Protein AF-A0A0Z8DJ60-F1 (afdb_monomer_lite)

Secondary structure (DSSP, 8-state):
-HHHHHHHHHHHHHHHHHHHHHHHHHHHHHHHHHHTT-HHHHHHHHHHHHHHHHHHHHHHHHHHHHHHHHHH---

Organism: Streptococcus suis (NCBI:txid1307)

Radius of gyration: 17.09 Å; chains: 1; bounding box: 36×15×50 Å

pLDDT: mean 93.23, std 5.99, range [62.88, 97.94]

Sequence (75 aa):
MESTQNLIRIIGILCRIGGGLWALLAYIDFSSAKKNNEGSRQDAAVWGMILGGALAVVGPSMAAALINDLNGITF

Foldseek 3Di:
DVVVLVVLQVQLVCLQVQLVVQLVVLVVQLVVCVVVVNVVSVVVSVVSNVRSVCSNPVSNVVSVVVSVVVVVDDD

Structure (mmCIF, N/CA/C/O backbone):
data_AF-A0A0Z8DJ60-F1
#
_entry.id   AF-A0A0Z8DJ60-F1
#
loop_
_atom_site.group_PDB
_atom_site.id
_atom_site.type_symbol
_atom_site.label_atom_id
_atom_site.label_alt_id
_atom_site.label_comp_id
_atom_site.label_asym_id
_atom_site.label_entity_id
_atom_site.label_seq_id
_atom_site.pdbx_PDB_ins_code
_atom_site.Cartn_x
_atom_site.Cartn_y
_atom_site.Cartn_z
_atom_site.occupancy
_atom_site.B_iso_or_equiv
_atom_site.auth_seq_id
_atom_site.auth_comp_id
_atom_site.auth_asym_id
_atom_site.auth_atom_id
_atom_site.pdbx_PDB_model_num
ATOM 1 N N . MET A 1 1 ? -10.402 3.020 24.846 1.00 78.19 1 MET A N 1
ATOM 2 C CA . MET A 1 1 ? -10.619 2.488 23.481 1.00 78.19 1 MET A CA 1
ATOM 3 C C . MET A 1 1 ? -10.482 3.544 22.393 1.00 78.19 1 MET A C 1
ATOM 5 O O . MET A 1 1 ? -9.749 3.307 21.445 1.00 78.19 1 MET A O 1
ATOM 9 N N . GLU A 1 2 ? -11.153 4.694 22.507 1.00 85.00 2 GLU A N 1
ATOM 10 C CA . GLU A 1 2 ? -11.255 5.676 21.412 1.00 85.00 2 GLU A CA 1
ATOM 11 C C . GLU A 1 2 ? -9.900 6.203 20.898 1.00 85.00 2 GLU A C 1
ATOM 13 O O . GLU A 1 2 ? -9.631 6.160 19.701 1.00 85.00 2 GLU A O 1
ATOM 18 N N . SER A 1 3 ? -8.995 6.607 21.798 1.00 88.69 3 SER A N 1
ATOM 19 C CA . SER A 1 3 ? -7.646 7.065 21.417 1.00 88.69 3 SER A CA 1
ATOM 20 C C . SER A 1 3 ? -6.852 5.995 20.645 1.00 88.69 3 SER A C 1
ATOM 22 O O . SER A 1 3 ? -6.240 6.280 19.616 1.00 88.69 3 SER A O 1
ATOM 24 N N . THR A 1 4 ? -6.936 4.732 21.077 1.00 87.81 4 THR A N 1
ATOM 25 C CA . THR A 1 4 ? -6.297 3.587 20.406 1.00 87.81 4 THR A CA 1
ATOM 26 C C . THR A 1 4 ? -6.855 3.370 18.999 1.00 87.81 4 THR A C 1
ATOM 28 O O . THR A 1 4 ? -6.093 3.175 18.054 1.00 87.81 4 THR A O 1
ATOM 31 N N 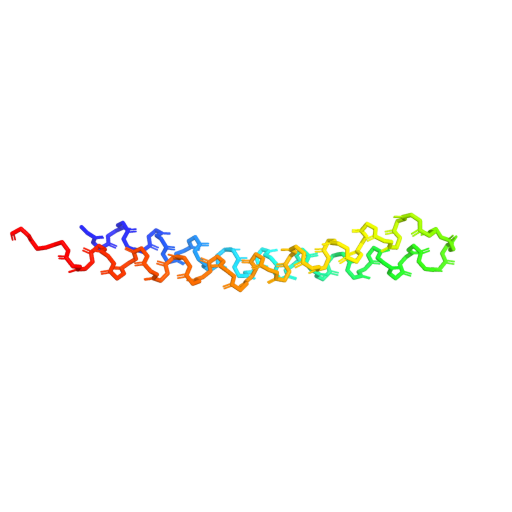. GLN A 1 5 ? -8.177 3.450 18.829 1.00 91.81 5 GLN A N 1
ATOM 32 C CA . GLN A 1 5 ? -8.811 3.319 17.515 1.00 91.81 5 GLN A CA 1
ATOM 33 C C . GLN A 1 5 ? -8.410 4.461 16.576 1.00 91.81 5 GLN A C 1
ATOM 35 O O . GLN A 1 5 ? -8.135 4.217 15.401 1.00 91.81 5 GLN A O 1
ATOM 40 N N . ASN A 1 6 ? -8.316 5.690 17.088 1.00 92.06 6 ASN A N 1
ATOM 41 C CA . ASN A 1 6 ? -7.874 6.845 16.308 1.00 92.06 6 ASN A CA 1
A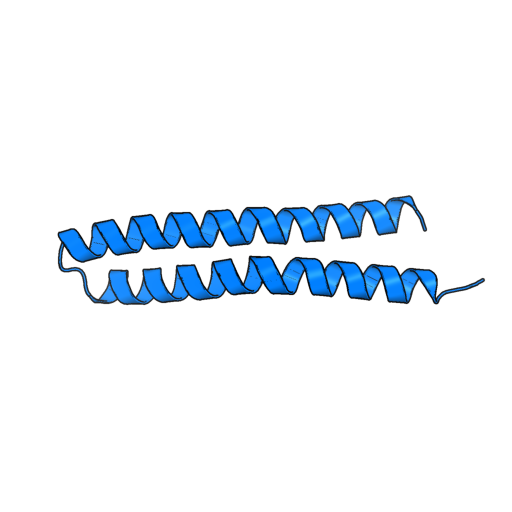TOM 42 C C . ASN A 1 6 ? -6.427 6.690 15.821 1.00 92.06 6 ASN A C 1
ATOM 44 O O . ASN A 1 6 ? -6.150 6.949 14.651 1.00 92.06 6 ASN A O 1
ATOM 48 N N . LEU A 1 7 ? -5.526 6.187 16.670 1.00 94.31 7 LEU A N 1
ATOM 49 C CA . LEU A 1 7 ? -4.155 5.848 16.273 1.00 94.31 7 LEU A CA 1
ATOM 50 C C . LEU A 1 7 ? -4.119 4.821 15.133 1.00 94.31 7 LEU A C 1
ATOM 52 O O . LEU A 1 7 ? -3.427 5.031 14.137 1.00 94.31 7 LEU A O 1
ATOM 56 N N . ILE A 1 8 ? -4.907 3.747 15.233 1.00 93.56 8 ILE A N 1
ATOM 57 C CA . ILE A 1 8 ? -4.971 2.710 14.191 1.00 93.56 8 ILE A CA 1
ATOM 58 C C . ILE A 1 8 ? -5.513 3.283 12.872 1.00 93.56 8 ILE A C 1
ATOM 60 O O . ILE A 1 8 ? -4.968 2.991 11.805 1.00 93.56 8 ILE A O 1
ATOM 64 N N . ARG A 1 9 ? -6.529 4.157 12.923 1.00 94.00 9 ARG A N 1
ATOM 65 C CA . ARG A 1 9 ? -7.035 4.858 11.726 1.00 94.00 9 ARG A CA 1
ATOM 66 C C . ARG A 1 9 ? -5.951 5.697 11.061 1.00 94.00 9 ARG A C 1
ATOM 68 O O . ARG A 1 9 ? -5.808 5.632 9.841 1.00 94.00 9 ARG A O 1
ATOM 75 N N . ILE A 1 10 ? -5.184 6.454 11.846 1.00 95.88 10 ILE A N 1
ATOM 76 C CA . ILE A 1 10 ? -4.086 7.281 11.330 1.00 95.88 10 ILE A CA 1
ATOM 77 C C . ILE A 1 10 ? -3.047 6.402 10.630 1.00 95.88 10 ILE A C 1
ATOM 79 O O . ILE A 1 10 ? -2.655 6.718 9.509 1.00 95.88 10 ILE A O 1
ATOM 83 N N . ILE A 1 11 ? -2.656 5.273 11.227 1.00 95.00 11 ILE A N 1
ATOM 84 C CA . ILE A 1 11 ? -1.708 4.332 10.609 1.00 95.00 11 ILE A CA 1
ATOM 85 C C . ILE A 1 11 ? -2.250 3.807 9.274 1.00 95.00 11 ILE A C 1
ATOM 87 O O . ILE A 1 11 ? -1.533 3.833 8.275 1.00 95.00 11 ILE A O 1
ATOM 91 N N . GLY A 1 12 ? -3.524 3.408 9.216 1.00 93.94 12 GLY A N 1
ATOM 92 C CA . GLY A 1 12 ? -4.157 2.977 7.965 1.00 93.94 12 GLY A CA 1
ATOM 93 C C . GLY A 1 12 ? -4.107 4.054 6.874 1.00 93.94 12 GLY A C 1
ATOM 94 O O . GLY A 1 12 ? -3.758 3.764 5.728 1.00 93.94 12 GLY A O 1
ATOM 95 N N . ILE A 1 13 ? -4.386 5.314 7.227 1.00 95.69 13 ILE A N 1
ATOM 96 C CA . ILE A 1 13 ? -4.294 6.457 6.303 1.00 95.69 13 ILE A CA 1
ATOM 97 C C . ILE A 1 13 ? -2.850 6.665 5.829 1.00 95.69 13 ILE A C 1
ATOM 99 O O . ILE A 1 13 ? -2.622 6.850 4.631 1.00 95.69 13 ILE A O 1
ATOM 103 N N . LEU A 1 14 ? -1.875 6.589 6.737 1.00 96.00 14 LEU A N 1
ATOM 104 C CA . LEU A 1 14 ? -0.458 6.720 6.403 1.00 96.00 14 LEU A CA 1
ATOM 105 C C . LEU A 1 14 ? 0.012 5.606 5.466 1.00 96.00 14 LEU A C 1
ATOM 107 O O . LEU A 1 14 ? 0.735 5.896 4.519 1.00 96.00 14 LEU A O 1
ATOM 111 N N . CYS A 1 15 ? -0.437 4.362 5.653 1.00 95.62 15 CYS A N 1
ATOM 112 C CA . CYS A 1 15 ? -0.143 3.279 4.713 1.00 95.62 15 CYS A CA 1
ATOM 113 C C . CYS A 1 15 ? -0.727 3.556 3.322 1.00 95.62 15 CYS A C 1
ATOM 115 O O . CYS A 1 15 ? -0.045 3.332 2.323 1.00 95.62 15 CYS A O 1
ATOM 117 N N . ARG A 1 16 ? -1.953 4.094 3.241 1.00 96.12 16 ARG A N 1
ATOM 118 C CA . ARG A 1 16 ? -2.581 4.458 1.960 1.00 96.12 16 ARG A CA 1
ATOM 119 C C . ARG A 1 16 ? -1.794 5.529 1.217 1.00 96.12 16 ARG A C 1
ATOM 121 O O . ARG A 1 16 ? -1.487 5.361 0.039 1.00 96.12 16 ARG A O 1
ATOM 128 N N . ILE A 1 17 ? -1.479 6.624 1.905 1.00 97.25 17 ILE A N 1
ATOM 129 C CA . ILE A 1 17 ? -0.761 7.760 1.317 1.00 97.25 17 ILE A CA 1
ATOM 130 C C . ILE A 1 17 ? 0.685 7.363 1.012 1.00 97.25 17 ILE A C 1
ATOM 132 O O . ILE A 1 17 ? 1.153 7.572 -0.103 1.00 97.25 17 ILE A O 1
ATOM 136 N N . GLY A 1 18 ? 1.374 6.748 1.972 1.00 95.69 18 GLY A N 1
ATOM 137 C CA . GLY A 1 18 ? 2.767 6.329 1.846 1.00 95.69 18 GLY A CA 1
ATOM 138 C C . GLY A 1 18 ? 2.971 5.288 0.749 1.00 95.69 18 GLY A C 1
ATOM 139 O O . GLY A 1 18 ? 3.855 5.456 -0.086 1.00 95.69 18 GLY A O 1
ATOM 140 N N . GLY A 1 19 ? 2.117 4.263 0.684 1.00 95.50 19 GLY A N 1
ATOM 141 C CA . GLY A 1 19 ? 2.152 3.269 -0.390 1.00 95.50 19 GLY A CA 1
ATOM 142 C C . GLY A 1 19 ? 1.872 3.884 -1.765 1.00 95.50 19 GLY A C 1
ATOM 143 O O . GLY A 1 19 ? 2.583 3.595 -2.726 1.00 95.50 19 GLY A O 1
ATOM 144 N N . GLY A 1 20 ? 0.900 4.801 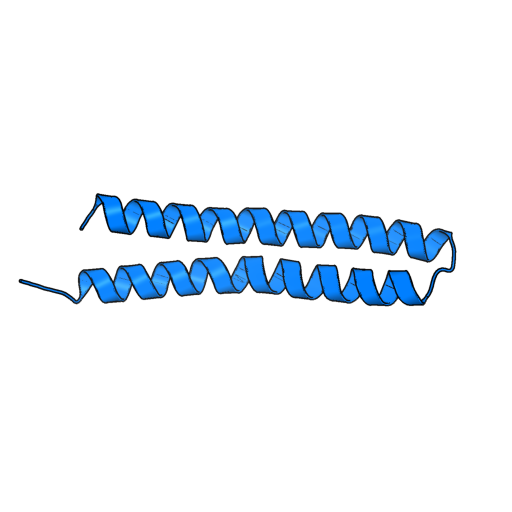-1.853 1.00 95.88 20 GLY A N 1
ATOM 145 C CA . GLY A 1 20 ? 0.599 5.523 -3.091 1.00 95.88 20 GLY A CA 1
ATOM 146 C C . GLY A 1 20 ? 1.760 6.402 -3.564 1.00 95.88 20 GLY A C 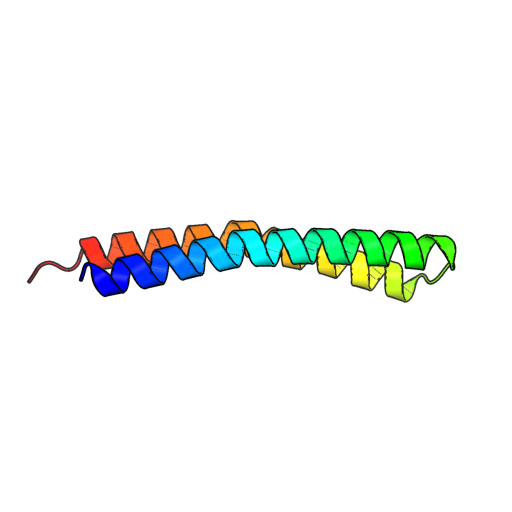1
ATOM 147 O O . GLY A 1 20 ? 2.139 6.349 -4.733 1.00 95.88 20 GLY A O 1
ATOM 148 N N . LEU A 1 21 ? 2.372 7.164 -2.652 1.00 97.25 21 LEU A N 1
ATOM 149 C CA . LEU A 1 21 ? 3.560 7.969 -2.947 1.00 97.25 21 LEU A CA 1
ATOM 150 C C . LEU A 1 21 ? 4.736 7.094 -3.385 1.00 97.25 21 LEU A C 1
ATOM 152 O O . LEU A 1 21 ? 5.403 7.429 -4.361 1.00 97.25 21 LEU A O 1
ATOM 156 N N . TRP A 1 22 ? 4.965 5.958 -2.723 1.00 96.69 22 TRP A N 1
ATOM 157 C CA . TRP A 1 22 ? 6.004 5.014 -3.132 1.00 96.69 22 TRP A CA 1
ATOM 158 C C . TRP A 1 22 ? 5.748 4.501 -4.551 1.00 96.69 22 TRP A C 1
ATOM 160 O O . TRP A 1 22 ? 6.639 4.582 -5.394 1.00 96.69 22 TRP A O 1
ATOM 170 N N . ALA A 1 23 ? 4.529 4.060 -4.865 1.00 96.69 23 ALA A N 1
ATOM 171 C CA . ALA A 1 23 ? 4.207 3.588 -6.209 1.00 96.69 23 ALA A CA 1
ATOM 172 C C . ALA A 1 23 ? 4.472 4.663 -7.283 1.00 96.69 23 ALA A C 1
ATOM 174 O O . ALA A 1 23 ? 5.026 4.360 -8.340 1.00 96.69 23 ALA A O 1
ATOM 175 N N . LEU A 1 24 ? 4.161 5.932 -6.996 1.00 95.94 24 LEU A N 1
ATOM 176 C CA . LEU A 1 24 ? 4.462 7.052 -7.894 1.00 95.94 24 LEU A CA 1
ATOM 177 C C . LEU A 1 24 ? 5.970 7.301 -8.047 1.00 95.94 24 LEU A C 1
ATOM 179 O O . LEU A 1 24 ? 6.446 7.499 -9.165 1.00 95.94 24 LEU A O 1
ATOM 183 N N . LEU A 1 25 ? 6.737 7.263 -6.955 1.00 97.06 25 LEU A N 1
ATOM 184 C CA . LEU A 1 25 ? 8.198 7.399 -7.005 1.00 97.06 25 LEU A CA 1
ATOM 185 C C . LEU A 1 25 ? 8.841 6.261 -7.807 1.00 97.06 25 LEU A C 1
ATOM 187 O O . LEU A 1 25 ? 9.741 6.504 -8.609 1.00 97.06 25 LEU A O 1
ATOM 191 N N . ALA A 1 26 ? 8.335 5.039 -7.654 1.00 96.06 26 ALA A N 1
ATOM 192 C CA . ALA A 1 26 ? 8.784 3.888 -8.422 1.00 96.06 26 ALA A CA 1
ATOM 193 C C . ALA A 1 26 ? 8.464 4.037 -9.921 1.00 96.06 26 ALA A C 1
ATOM 195 O O . ALA A 1 26 ? 9.291 3.700 -10.763 1.00 96.06 26 ALA A O 1
ATOM 196 N N . TYR A 1 27 ? 7.325 4.633 -10.286 1.00 96.31 27 TYR A N 1
ATOM 197 C CA . TYR A 1 27 ? 7.028 4.963 -11.685 1.00 96.31 27 TYR A CA 1
ATOM 198 C C . TYR A 1 27 ? 8.004 5.996 -12.280 1.00 96.31 27 TYR A C 1
ATOM 200 O O . TYR A 1 27 ? 8.421 5.877 -13.440 1.00 96.31 27 TYR A O 1
ATOM 208 N N . ILE A 1 28 ? 8.391 7.009 -11.497 1.00 96.75 28 ILE A N 1
ATOM 209 C CA . ILE A 1 28 ? 9.402 7.992 -11.915 1.00 96.75 28 ILE A CA 1
ATOM 210 C C . ILE A 1 28 ? 10.744 7.289 -12.151 1.00 96.75 28 ILE A C 1
ATOM 212 O O . ILE A 1 28 ? 11.388 7.529 -13.177 1.00 96.75 28 ILE A O 1
ATOM 216 N N . ASP A 1 29 ? 11.133 6.386 -11.250 1.00 95.62 29 ASP A N 1
ATOM 217 C CA . ASP A 1 29 ? 12.371 5.617 -11.373 1.00 95.62 29 ASP A CA 1
ATOM 218 C C . ASP A 1 29 ? 12.359 4.701 -12.603 1.00 95.62 29 ASP A C 1
ATOM 220 O O . ASP A 1 29 ? 13.301 4.721 -13.396 1.00 95.62 29 ASP A O 1
ATOM 224 N N . PHE A 1 30 ? 11.245 4.004 -12.850 1.00 96.75 30 PHE A N 1
ATOM 225 C CA . PHE A 1 30 ? 11.036 3.204 -14.058 1.00 96.75 30 PHE A CA 1
ATOM 226 C C . PHE A 1 30 ? 11.201 4.047 -15.327 1.00 96.75 30 PHE A C 1
ATOM 228 O O . PHE A 1 30 ? 11.898 3.658 -16.264 1.00 96.75 30 PHE A O 1
ATOM 235 N N . SER A 1 31 ? 10.581 5.229 -15.354 1.00 95.50 31 SER A N 1
ATOM 236 C CA . SER A 1 31 ? 10.635 6.136 -16.503 1.00 95.50 31 SER A CA 1
ATOM 237 C C . SER A 1 31 ? 12.055 6.640 -16.772 1.00 95.50 31 SER A C 1
ATOM 239 O O . SER A 1 31 ? 12.447 6.782 -17.931 1.00 95.50 31 SER A O 1
ATOM 241 N N . SER A 1 32 ? 12.831 6.896 -15.716 1.00 96.44 32 SER A N 1
ATOM 242 C CA . SER A 1 32 ? 14.245 7.272 -15.809 1.00 96.44 32 SER A CA 1
ATOM 243 C C . SER A 1 32 ? 15.109 6.103 -16.299 1.00 96.44 32 SER A C 1
ATOM 245 O O . SER A 1 32 ? 15.835 6.232 -17.285 1.00 96.44 32 SER A O 1
ATOM 247 N N . ALA A 1 33 ? 14.949 4.924 -15.693 1.00 95.25 33 ALA A N 1
ATOM 248 C CA . ALA A 1 33 ? 15.673 3.707 -16.051 1.00 95.25 33 ALA A CA 1
ATOM 249 C C . ALA A 1 33 ? 15.407 3.272 -17.501 1.00 95.25 33 ALA A C 1
ATOM 251 O O . ALA A 1 33 ? 16.324 2.853 -18.209 1.00 95.25 33 ALA A O 1
ATOM 252 N N . LYS A 1 34 ? 14.167 3.434 -17.979 1.00 94.88 34 LYS A N 1
ATOM 253 C CA . LYS A 1 34 ? 13.788 3.173 -19.372 1.00 94.88 34 LYS A CA 1
ATOM 254 C C . LYS A 1 34 ? 14.499 4.101 -20.351 1.00 94.88 34 LYS A C 1
ATOM 256 O O . LYS A 1 34 ? 14.949 3.639 -21.395 1.00 94.88 34 LYS A O 1
ATOM 261 N N . LYS A 1 35 ? 14.636 5.391 -20.020 1.00 95.19 35 LYS A N 1
ATOM 262 C CA . LYS A 1 35 ? 15.382 6.351 -20.855 1.00 95.19 35 LYS A CA 1
ATOM 263 C C . LYS A 1 35 ? 16.866 5.994 -20.959 1.00 95.19 35 LYS A C 1
ATOM 265 O O . LYS A 1 35 ? 17.450 6.192 -22.018 1.00 95.19 35 LYS A O 1
ATOM 270 N N . ASN A 1 36 ? 17.439 5.430 -19.899 1.00 94.75 36 ASN A N 1
ATOM 271 C CA . ASN A 1 36 ? 18.850 5.041 -19.843 1.00 94.75 36 ASN A CA 1
ATOM 272 C C . ASN A 1 36 ? 19.118 3.593 -20.293 1.00 94.75 36 ASN A C 1
ATOM 274 O O . ASN A 1 36 ? 20.262 3.150 -20.270 1.00 94.75 36 ASN A O 1
ATOM 278 N N . ASN A 1 37 ? 18.082 2.851 -20.699 1.00 94.25 37 ASN A N 1
ATOM 279 C CA . ASN A 1 37 ? 18.165 1.438 -21.076 1.00 94.25 37 ASN A CA 1
ATOM 280 C C . ASN A 1 37 ? 18.703 0.517 -19.950 1.00 94.25 37 ASN A C 1
ATOM 282 O O . ASN A 1 37 ? 19.328 -0.513 -20.202 1.00 94.25 37 ASN A O 1
ATOM 286 N N . GLU A 1 38 ? 18.437 0.879 -18.690 1.00 94.94 38 GLU A N 1
ATOM 287 C CA . GLU A 1 38 ? 18.844 0.140 -17.487 1.00 94.94 38 GLU A CA 1
ATOM 288 C C . GLU A 1 38 ? 17.789 -0.929 -17.139 1.00 94.94 38 GLU A C 1
ATOM 290 O O . GLU A 1 38 ? 16.849 -0.669 -16.387 1.00 94.94 38 GLU A O 1
ATOM 295 N N . GLY A 1 39 ? 17.913 -2.134 -17.705 1.00 92.94 39 GLY A N 1
ATOM 296 C CA . GLY A 1 39 ? 16.915 -3.205 -17.536 1.00 92.94 39 GLY A CA 1
ATOM 297 C C . GLY A 1 39 ? 16.688 -3.640 -16.080 1.00 92.94 39 GLY A C 1
ATOM 298 O O . GLY A 1 39 ? 15.552 -3.692 -15.620 1.00 92.94 39 GLY A O 1
ATOM 299 N N . SER A 1 40 ? 17.758 -3.855 -15.310 1.00 94.06 40 SER A N 1
ATOM 300 C CA . SER A 1 40 ? 17.653 -4.293 -13.906 1.00 94.06 40 SER A CA 1
ATOM 301 C C . SER A 1 40 ? 16.924 -3.286 -13.012 1.00 94.06 40 SER A C 1
ATOM 303 O O . SER A 1 40 ? 16.188 -3.664 -12.101 1.00 94.06 40 SER A O 1
ATOM 305 N N . ARG A 1 41 ? 17.105 -1.991 -13.280 1.00 93.75 41 ARG A N 1
ATOM 306 C CA . ARG A 1 41 ? 16.451 -0.916 -12.534 1.00 93.75 41 ARG A CA 1
ATOM 307 C C . ARG A 1 41 ? 14.992 -0.740 -12.945 1.00 93.75 41 ARG A C 1
ATOM 309 O O . ARG A 1 41 ? 14.167 -0.428 -12.094 1.00 93.75 41 ARG A O 1
ATOM 316 N N . GLN A 1 42 ? 14.650 -1.003 -14.208 1.00 94.94 42 GLN A N 1
ATOM 317 C CA . GLN A 1 42 ? 13.251 -1.076 -14.635 1.00 94.94 42 GLN A CA 1
ATOM 318 C C . GLN A 1 42 ? 12.499 -2.174 -13.875 1.00 94.94 42 GLN A C 1
ATOM 320 O O . GLN A 1 42 ? 11.437 -1.898 -13.322 1.00 94.94 42 GLN A O 1
ATOM 325 N N . ASP A 1 43 ? 13.069 -3.376 -13.774 1.00 95.38 43 ASP A N 1
ATOM 326 C CA . ASP A 1 43 ? 12.443 -4.483 -13.043 1.00 95.38 43 ASP A CA 1
ATOM 327 C C . ASP A 1 43 ? 12.275 -4.155 -11.553 1.00 95.38 43 ASP A C 1
ATOM 329 O O . ASP A 1 43 ? 11.196 -4.343 -10.984 1.00 95.38 43 ASP A O 1
ATOM 333 N N . ALA A 1 44 ? 13.310 -3.590 -10.923 1.00 95.25 44 ALA A N 1
ATOM 334 C CA . ALA A 1 44 ? 13.241 -3.142 -9.532 1.00 95.25 44 ALA A CA 1
ATOM 335 C C . ALA A 1 44 ? 12.158 -2.070 -9.320 1.00 95.25 44 ALA A C 1
ATOM 337 O O . ALA A 1 44 ? 11.406 -2.121 -8.343 1.00 95.25 44 ALA A O 1
ATOM 338 N N . ALA A 1 45 ? 12.032 -1.127 -10.253 1.00 95.25 45 ALA A N 1
ATOM 339 C CA . ALA A 1 45 ? 11.018 -0.086 -10.205 1.00 95.25 45 ALA A CA 1
ATOM 340 C C . ALA A 1 45 ? 9.596 -0.648 -10.392 1.00 95.25 45 ALA A C 1
ATOM 342 O O . ALA A 1 45 ? 8.671 -0.217 -9.704 1.00 95.25 45 ALA A O 1
ATOM 343 N N . VAL A 1 46 ? 9.407 -1.660 -11.246 1.00 96.88 46 VAL A N 1
ATOM 344 C CA . VAL A 1 46 ? 8.122 -2.374 -11.367 1.00 96.88 46 VAL A CA 1
ATOM 345 C C . VAL A 1 46 ? 7.745 -3.055 -10.056 1.00 96.88 46 VAL A C 1
ATOM 347 O O . VAL A 1 46 ? 6.614 -2.897 -9.588 1.00 96.88 46 VAL A O 1
ATOM 350 N N . TRP A 1 47 ? 8.691 -3.727 -9.401 1.00 97.25 47 TRP A N 1
ATOM 351 C CA . TRP A 1 47 ? 8.462 -4.276 -8.064 1.00 97.25 47 TRP A CA 1
ATOM 352 C C . TRP A 1 47 ? 8.123 -3.194 -7.038 1.00 97.25 47 TRP A C 1
ATOM 354 O O . TRP A 1 47 ? 7.201 -3.378 -6.244 1.00 97.25 47 TRP A O 1
ATOM 364 N N . GLY A 1 48 ? 8.794 -2.041 -7.091 1.00 96.81 48 GLY A N 1
ATOM 365 C CA . GLY A 1 48 ? 8.473 -0.886 -6.252 1.00 96.81 48 GLY A CA 1
ATOM 366 C C . GLY A 1 48 ? 7.036 -0.388 -6.440 1.00 96.81 48 GLY A C 1
ATOM 367 O O . GLY A 1 48 ? 6.355 -0.099 -5.456 1.00 96.81 48 GLY A O 1
ATOM 368 N N . MET A 1 49 ? 6.539 -0.351 -7.683 1.00 97.94 49 MET A N 1
ATOM 369 C CA . MET A 1 49 ? 5.147 0.008 -7.982 1.00 97.94 49 MET A CA 1
ATOM 370 C C . MET A 1 49 ? 4.160 -0.998 -7.380 1.00 97.94 49 MET A C 1
ATOM 372 O O . MET A 1 49 ? 3.186 -0.595 -6.740 1.00 97.94 49 MET A O 1
ATOM 376 N N . ILE A 1 50 ? 4.428 -2.298 -7.540 1.00 97.31 50 ILE A N 1
ATOM 377 C CA . ILE A 1 50 ? 3.575 -3.375 -7.016 1.00 97.31 50 ILE A CA 1
ATOM 378 C C . ILE A 1 50 ? 3.530 -3.331 -5.487 1.00 97.31 50 ILE A C 1
ATOM 380 O O . ILE A 1 50 ? 2.446 -3.353 -4.906 1.00 97.31 50 ILE A O 1
ATOM 384 N N . LEU A 1 51 ? 4.687 -3.233 -4.829 1.00 95.88 51 LEU A N 1
ATOM 385 C CA . LEU A 1 51 ? 4.776 -3.216 -3.368 1.00 95.88 51 LEU A CA 1
ATOM 386 C C . LEU A 1 51 ? 4.152 -1.950 -2.772 1.00 95.88 51 LEU A C 1
ATOM 388 O O . LEU A 1 51 ? 3.401 -2.044 -1.800 1.00 95.88 51 LEU A O 1
ATOM 392 N N . GLY A 1 52 ? 4.394 -0.782 -3.377 1.00 95.69 52 GLY A N 1
ATOM 393 C CA . GLY A 1 52 ? 3.755 0.471 -2.971 1.00 95.69 52 GLY A CA 1
ATOM 394 C C . GLY A 1 52 ? 2.230 0.407 -3.106 1.00 95.69 52 GLY A C 1
ATOM 395 O O . GLY A 1 52 ? 1.505 0.736 -2.164 1.00 95.69 52 GLY A O 1
ATOM 396 N N . GLY A 1 53 ? 1.732 -0.102 -4.238 1.00 94.56 53 GLY A N 1
ATOM 397 C CA . GLY A 1 53 ? 0.301 -0.304 -4.469 1.00 94.56 53 GLY A CA 1
ATOM 398 C C . GLY A 1 53 ? -0.324 -1.303 -3.490 1.00 94.56 53 GLY A C 1
ATOM 399 O O . GLY A 1 53 ? -1.377 -1.025 -2.915 1.00 94.56 53 GLY A O 1
ATOM 400 N N . ALA A 1 54 ? 0.346 -2.429 -3.236 1.00 95.69 54 ALA A N 1
ATOM 401 C CA . ALA A 1 54 ? -0.101 -3.428 -2.269 1.00 95.69 54 ALA A CA 1
ATOM 402 C C . ALA A 1 54 ? -0.187 -2.840 -0.854 1.00 95.69 54 ALA A C 1
ATOM 404 O O . ALA A 1 54 ? -1.209 -3.000 -0.188 1.00 95.69 54 ALA A O 1
ATOM 405 N N . LEU A 1 55 ? 0.830 -2.091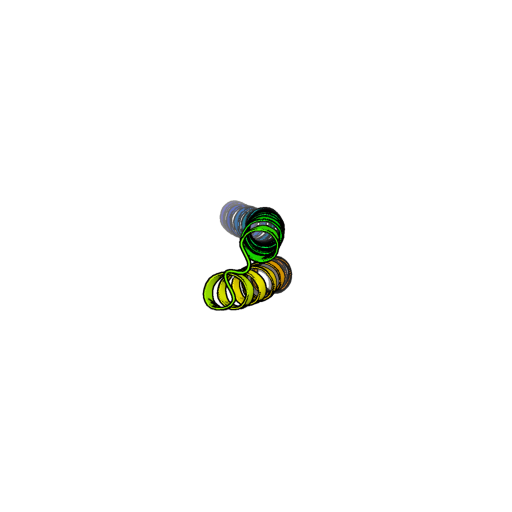 -0.415 1.00 94.88 55 LEU A N 1
ATOM 406 C CA . LEU A 1 55 ? 0.819 -1.407 0.880 1.00 94.88 55 LEU A CA 1
ATOM 407 C C . LEU A 1 55 ? -0.351 -0.418 0.991 1.00 94.88 55 LEU A C 1
ATOM 409 O O . LEU A 1 55 ? -1.021 -0.367 2.026 1.00 94.88 55 LEU A O 1
ATOM 413 N N . ALA A 1 56 ? -0.624 0.328 -0.084 1.00 96.00 56 ALA A N 1
ATOM 414 C CA . ALA A 1 56 ? -1.687 1.326 -0.109 1.00 96.00 56 ALA A CA 1
ATOM 415 C C . ALA A 1 56 ? -3.097 0.727 0.032 1.00 96.00 56 ALA A C 1
ATOM 417 O O . ALA A 1 56 ? -4.001 1.399 0.532 1.00 96.00 56 ALA A O 1
ATOM 418 N N . VAL A 1 57 ? -3.287 -0.521 -0.406 1.00 95.06 57 VAL A N 1
ATOM 419 C CA . VAL A 1 57 ? -4.570 -1.240 -0.346 1.00 95.06 57 VAL A CA 1
ATOM 420 C C . VAL A 1 57 ? -4.687 -2.066 0.935 1.00 95.06 57 VAL A C 1
ATOM 422 O O . VAL A 1 57 ? -5.699 -1.991 1.634 1.00 95.06 57 VAL A O 1
ATOM 425 N N . VAL A 1 58 ? -3.647 -2.830 1.269 1.00 95.19 58 VAL A N 1
ATOM 426 C CA . VAL A 1 58 ? -3.676 -3.786 2.383 1.00 95.19 58 VAL A CA 1
ATOM 427 C C . VAL A 1 58 ? -3.614 -3.070 3.733 1.00 95.19 58 VAL A C 1
ATOM 429 O O . VAL A 1 58 ? -4.392 -3.403 4.627 1.00 95.19 58 VAL A O 1
ATOM 432 N N . GLY A 1 59 ? -2.780 -2.035 3.882 1.00 93.06 59 GLY A N 1
ATOM 433 C CA . GLY A 1 59 ? -2.632 -1.309 5.151 1.00 93.06 59 GLY A CA 1
ATOM 434 C C . GLY A 1 59 ? -3.959 -0.783 5.730 1.00 93.06 59 GLY A C 1
ATOM 435 O O . GLY A 1 59 ? -4.284 -1.094 6.878 1.00 93.06 59 GLY A O 1
ATOM 436 N N . PRO A 1 60 ? -4.786 -0.060 4.948 1.00 94.81 60 PRO A N 1
ATOM 437 C CA . PRO A 1 60 ? -6.111 0.380 5.389 1.00 94.81 60 PRO A CA 1
ATOM 438 C C . PRO A 1 60 ? -7.058 -0.761 5.764 1.00 94.81 60 PRO A C 1
ATOM 440 O O . PRO A 1 60 ? -7.803 -0.631 6.734 1.00 94.81 60 PRO A O 1
ATOM 443 N N . SER A 1 61 ? -7.038 -1.872 5.019 1.00 94.69 61 SER A N 1
ATOM 444 C CA . SER A 1 61 ? -7.898 -3.025 5.321 1.00 94.69 61 SER A CA 1
ATOM 445 C C . SER A 1 61 ? -7.533 -3.686 6.652 1.00 94.69 61 SER A C 1
ATOM 447 O O . SER A 1 61 ? -8.424 -3.996 7.440 1.00 94.69 61 SER A O 1
ATOM 449 N N . MET A 1 62 ? -6.237 -3.807 6.957 1.00 94.25 62 MET A N 1
ATOM 450 C CA . MET A 1 62 ? -5.769 -4.323 8.244 1.00 94.25 62 MET A CA 1
ATOM 451 C C . MET A 1 62 ? -6.146 -3.386 9.395 1.00 94.25 62 MET A C 1
ATOM 453 O O . MET A 1 62 ? -6.641 -3.841 10.423 1.00 94.25 62 MET A O 1
ATOM 457 N N . ALA A 1 63 ? -5.972 -2.073 9.215 1.00 93.75 63 ALA A N 1
ATOM 458 C CA . ALA A 1 63 ? -6.380 -1.085 10.211 1.00 93.75 63 ALA A CA 1
ATOM 459 C C . ALA A 1 63 ? -7.892 -1.148 10.500 1.00 93.75 63 ALA A C 1
ATOM 461 O O . ALA A 1 63 ? -8.303 -1.078 11.658 1.00 93.75 63 ALA A O 1
ATOM 462 N N . ALA A 1 64 ? -8.722 -1.322 9.466 1.00 92.94 64 ALA A N 1
ATOM 463 C CA . ALA A 1 64 ? -10.166 -1.478 9.622 1.00 92.94 64 ALA A CA 1
ATOM 464 C C . ALA A 1 64 ? -10.540 -2.765 10.378 1.00 92.94 64 ALA A C 1
ATOM 466 O O . ALA A 1 64 ? -11.383 -2.711 11.274 1.00 92.94 64 ALA A O 1
ATOM 467 N N . ALA A 1 65 ? -9.887 -3.889 10.064 1.00 94.31 65 ALA A N 1
ATOM 468 C CA . ALA A 1 65 ? -10.099 -5.158 10.760 1.00 94.31 65 ALA A CA 1
ATOM 469 C C . ALA A 1 65 ? -9.769 -5.049 12.259 1.00 94.31 65 ALA A C 1
ATOM 471 O O . ALA A 1 65 ? -10.601 -5.387 13.094 1.00 94.31 65 ALA A O 1
ATOM 472 N N . LEU A 1 66 ? -8.622 -4.453 12.606 1.00 92.69 66 LEU A N 1
ATOM 473 C CA . LEU A 1 66 ? -8.216 -4.254 14.003 1.00 92.69 66 LEU A CA 1
ATOM 474 C C . LEU A 1 66 ? -9.206 -3.392 14.795 1.00 92.69 66 LEU A C 1
ATOM 476 O O . LEU A 1 66 ? -9.473 -3.658 15.964 1.00 92.69 66 LEU A O 1
ATOM 480 N N . ILE A 1 67 ? -9.758 -2.346 14.178 1.00 92.88 67 ILE A N 1
ATOM 481 C CA . ILE A 1 67 ? -10.767 -1.502 14.833 1.00 92.88 67 ILE A CA 1
ATOM 482 C C . ILE A 1 67 ? -12.058 -2.289 15.067 1.00 92.88 67 ILE A C 1
ATOM 484 O O . ILE A 1 67 ? -12.680 -2.122 16.116 1.00 92.88 67 ILE A O 1
ATOM 488 N N . ASN A 1 68 ? -12.457 -3.135 14.116 1.00 92.44 68 ASN A N 1
ATOM 489 C CA . ASN A 1 68 ? -13.626 -3.994 14.270 1.00 92.44 68 ASN A CA 1
ATOM 490 C C . ASN A 1 68 ? -13.443 -4.983 15.430 1.00 92.44 68 ASN A C 1
ATOM 492 O O . ASN A 1 68 ? -14.321 -5.087 16.284 1.00 92.44 68 ASN A O 1
ATOM 496 N N . ASP A 1 69 ? -12.274 -5.618 15.519 1.00 91.75 69 ASP A N 1
ATOM 497 C CA . ASP A 1 69 ? -11.948 -6.536 16.614 1.00 91.75 69 ASP A CA 1
ATOM 498 C C . ASP A 1 69 ? -11.950 -5.814 17.970 1.00 91.75 69 ASP A C 1
ATOM 500 O O . ASP A 1 69 ? -12.528 -6.309 18.934 1.00 91.75 69 ASP A O 1
ATOM 504 N N . LEU A 1 70 ? -11.394 -4.596 18.042 1.00 88.44 70 LEU A N 1
ATOM 505 C CA . LEU A 1 70 ? -11.427 -3.770 19.257 1.00 88.44 70 LEU A CA 1
ATOM 506 C C . LEU A 1 70 ? -12.846 -3.383 19.690 1.00 88.44 70 LEU A C 1
ATOM 508 O O . LEU A 1 70 ? -13.089 -3.239 20.885 1.00 88.44 70 LEU A O 1
ATOM 512 N N . ASN A 1 71 ? -13.770 -3.190 18.746 1.00 86.62 71 ASN A N 1
ATOM 513 C CA . ASN A 1 71 ? -15.177 -2.929 19.061 1.00 86.62 71 ASN A CA 1
ATOM 514 C C . ASN A 1 71 ? -15.899 -4.180 19.584 1.00 86.62 71 ASN A C 1
ATOM 516 O O . ASN A 1 71 ? -16.868 -4.048 20.326 1.00 86.62 71 ASN A O 1
ATOM 520 N N . GLY A 1 72 ? -15.435 -5.376 19.212 1.00 84.50 72 GLY A N 1
ATOM 521 C CA . GLY A 1 72 ? -15.971 -6.648 19.700 1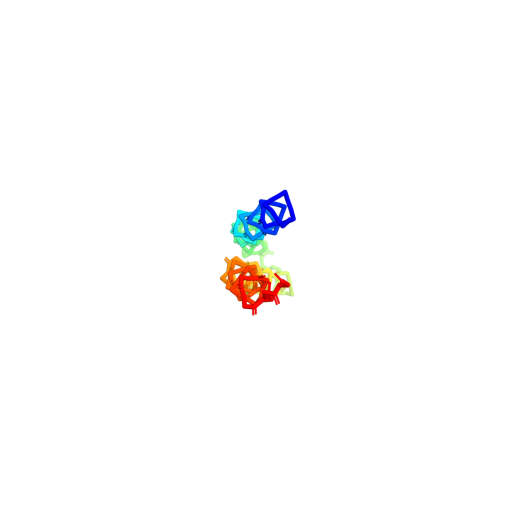.00 84.50 72 GLY A CA 1
ATOM 522 C C . GLY A 1 72 ? -15.567 -6.988 21.139 1.00 84.50 72 GLY A C 1
ATOM 523 O O . GLY A 1 72 ? -16.153 -7.888 21.737 1.00 84.50 72 GLY A O 1
ATOM 524 N N . ILE A 1 73 ? -14.592 -6.277 21.714 1.00 81.88 73 ILE A N 1
ATOM 525 C CA . ILE A 1 73 ? -14.166 -6.462 23.105 1.00 81.88 73 ILE A CA 1
ATOM 526 C C . ILE A 1 73 ? -15.049 -5.592 24.013 1.00 81.88 73 ILE A C 1
ATOM 528 O O . ILE A 1 73 ? -14.787 -4.406 24.214 1.00 81.88 73 ILE A O 1
ATOM 532 N N . THR A 1 74 ? -16.099 -6.189 24.574 1.00 65.12 74 THR A N 1
ATOM 533 C CA . THR A 1 74 ? -16.932 -5.595 25.634 1.00 65.12 74 THR A CA 1
ATOM 534 C C . THR A 1 74 ? -16.473 -6.074 27.012 1.00 65.12 74 THR A C 1
ATOM 536 O O . THR A 1 74 ? -16.414 -7.283 27.239 1.00 65.12 74 THR A O 1
ATOM 539 N N . PHE A 1 75 ? -16.178 -5.132 27.914 1.00 62.88 75 PHE A N 1
ATOM 540 C CA . PHE A 1 75 ? -16.026 -5.359 29.358 1.00 62.88 75 PHE A CA 1
ATOM 541 C C . PHE A 1 75 ? -17.287 -4.908 30.092 1.00 62.88 75 PHE A C 1
ATOM 543 O O . PHE A 1 75 ? -17.844 -3.863 29.679 1.00 62.88 75 PHE A O 1
#